Protein AF-A0A4U1BJJ2-F1 (afdb_monomer)

Radius of gyration: 19.94 Å; Cα contacts (8 Å, |Δi|>4): 21; chains: 1; bounding box: 44×18×57 Å

Mean predicted aligned error: 10.12 Å

InterPro domains:
  IPR018638 Domain of unknown function DUF2061, membrane [PF09834] (1-52)

Secondary structure (DSSP, 8-state):
-HHHHHHHHHHHHHHHHHHHHHHS-HHHHHHHHHHHHHHHHHHHHHHHHHHHHHHHHHHTTS----

Foldseek 3Di:
DVVVVVVVVVVLVVLQVVCCVVPVDSVVSVVCVVVVVVVVVVVVVVVVVVVVVVVVVVVVPPDPDD

Solvent-accessible surface area (backbone atoms only — not comparable to full-atom values): 3756 Å² total; per-residue (Å²): 109,68,69,59,52,53,49,51,52,51,49,53,51,51,52,36,48,52,40,25,71,76,67,75,34,67,69,56,20,57,50,46,70,55,47,50,60,50,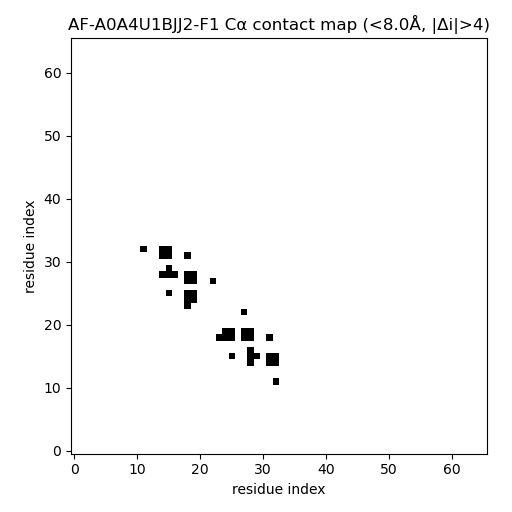50,52,52,51,50,47,54,52,50,50,56,52,48,53,57,52,51,54,54,57,61,75,62,61,70,91,76,127

Structure (mmCIF, N/CA/C/O backbone):
data_AF-A0A4U1BJJ2-F1
#
_entry.id   AF-A0A4U1BJJ2-F1
#
loop_
_atom_site.group_PDB
_atom_site.id
_atom_site.type_symbol
_atom_site.label_atom_id
_atom_site.label_alt_id
_atom_site.label_comp_id
_atom_site.label_asym_id
_atom_site.label_entity_id
_atom_site.label_seq_id
_atom_site.pdbx_PDB_ins_code
_atom_site.Cartn_x
_atom_site.Cartn_y
_atom_site.Cartn_z
_atom_site.occupancy
_atom_site.B_iso_or_equiv
_atom_site.auth_seq_id
_atom_site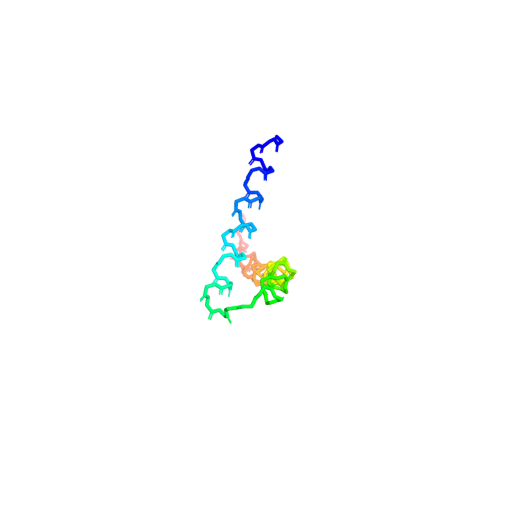.auth_comp_id
_atom_site.auth_asym_id
_atom_site.auth_atom_id
_atom_site.pdbx_PDB_model_num
ATOM 1 N N . MET A 1 1 ? 13.790 5.153 14.199 1.00 58.31 1 MET A N 1
ATOM 2 C CA . MET A 1 1 ? 13.489 5.855 12.932 1.00 58.31 1 MET A CA 1
ATOM 3 C C . MET A 1 1 ? 14.090 5.127 11.727 1.00 58.31 1 MET A C 1
ATOM 5 O O . MET A 1 1 ? 13.324 4.691 10.882 1.00 58.31 1 MET A O 1
ATOM 9 N N . LEU A 1 2 ? 15.409 4.876 11.677 1.00 68.56 2 LEU A N 1
ATOM 10 C CA . LEU A 1 2 ? 16.042 4.093 10.591 1.00 68.56 2 LEU A CA 1
ATOM 11 C C . LEU A 1 2 ? 15.429 2.693 10.395 1.00 68.56 2 LEU A C 1
ATOM 13 O O . LEU A 1 2 ? 15.190 2.292 9.267 1.00 68.56 2 LEU A O 1
ATOM 17 N N . LYS A 1 3 ? 15.084 1.986 11.481 1.00 67.12 3 LYS A N 1
ATOM 18 C CA . LYS A 1 3 ? 14.462 0.648 11.414 1.00 67.12 3 LYS A CA 1
ATOM 19 C C . LYS A 1 3 ? 13.096 0.655 10.710 1.00 67.12 3 LYS A C 1
ATOM 21 O O . LYS A 1 3 ? 12.799 -0.247 9.939 1.00 67.12 3 LYS A O 1
ATOM 26 N N . THR A 1 4 ? 12.302 1.700 10.942 1.00 80.31 4 THR A N 1
ATOM 27 C CA . THR A 1 4 ? 11.000 1.909 10.293 1.00 80.31 4 THR A CA 1
ATOM 28 C C . THR A 1 4 ? 11.173 2.245 8.814 1.00 80.31 4 THR A C 1
ATOM 30 O O . THR A 1 4 ? 10.458 1.710 7.975 1.00 80.31 4 THR A O 1
ATOM 33 N N . LEU A 1 5 ? 12.168 3.076 8.489 1.00 84.19 5 LEU A N 1
ATOM 34 C CA . LEU A 1 5 ? 12.491 3.433 7.110 1.00 84.19 5 LEU A CA 1
ATOM 35 C C . LEU A 1 5 ? 12.989 2.216 6.314 1.00 84.19 5 LEU A C 1
ATOM 37 O O . LEU A 1 5 ? 12.492 1.957 5.224 1.00 84.19 5 LEU A O 1
ATOM 41 N N . SER A 1 6 ? 13.917 1.431 6.872 1.00 82.12 6 SER A N 1
ATOM 42 C CA . SER A 1 6 ? 14.412 0.201 6.241 1.00 82.12 6 SER A CA 1
ATOM 43 C C . SER A 1 6 ? 13.296 -0.817 6.022 1.00 82.12 6 SER A C 1
ATOM 45 O O . SER A 1 6 ? 13.275 -1.475 4.987 1.00 82.12 6 SER A O 1
ATOM 47 N N . PHE A 1 7 ? 12.345 -0.917 6.956 1.00 86.06 7 PHE A N 1
ATOM 48 C CA . PHE A 1 7 ? 11.184 -1.787 6.797 1.00 86.06 7 PHE A CA 1
ATOM 49 C C . PHE A 1 7 ? 10.279 -1.326 5.647 1.00 86.06 7 PHE A C 1
ATOM 51 O O . PHE A 1 7 ? 9.906 -2.140 4.808 1.00 86.06 7 PHE A O 1
ATOM 58 N N . ALA A 1 8 ? 9.999 -0.022 5.549 1.00 83.69 8 ALA A N 1
ATOM 59 C CA . ALA A 1 8 ? 9.215 0.537 4.448 1.00 83.69 8 ALA A CA 1
ATOM 60 C C . ALA A 1 8 ? 9.894 0.313 3.086 1.00 83.69 8 ALA A C 1
ATOM 62 O O . ALA A 1 8 ? 9.259 -0.160 2.148 1.00 83.69 8 ALA A O 1
ATOM 63 N N . VAL A 1 9 ? 11.198 0.584 2.981 1.00 86.12 9 VAL A N 1
ATOM 64 C CA . VAL A 1 9 ? 11.961 0.388 1.736 1.00 86.12 9 VAL A CA 1
ATOM 65 C C . VAL A 1 9 ? 11.989 -1.084 1.322 1.00 86.12 9 VAL A C 1
ATOM 67 O O . VAL A 1 9 ? 11.789 -1.388 0.146 1.00 86.12 9 VAL A O 1
ATOM 70 N N . MET A 1 10 ? 12.197 -2.003 2.269 1.00 89.19 10 MET A N 1
ATOM 71 C CA . MET A 1 10 ? 12.157 -3.444 2.005 1.00 89.19 10 MET A CA 1
ATOM 72 C C . MET A 1 10 ? 10.776 -3.879 1.502 1.00 89.19 10 MET A C 1
ATOM 74 O O . MET A 1 10 ? 10.689 -4.601 0.511 1.00 89.19 10 MET A O 1
ATOM 78 N N . HIS A 1 11 ? 9.709 -3.398 2.140 1.00 85.25 11 HIS A N 1
ATOM 79 C CA . HIS A 1 11 ? 8.330 -3.702 1.765 1.00 85.25 11 HIS A CA 1
ATOM 80 C C . HIS A 1 11 ? 8.007 -3.253 0.337 1.00 85.25 11 HIS A C 1
ATOM 82 O O . HIS A 1 11 ? 7.593 -4.070 -0.484 1.00 85.25 11 HIS A O 1
ATOM 88 N N . PHE A 1 12 ? 8.291 -1.989 -0.000 1.00 85.31 12 PHE A N 1
ATOM 89 C CA . PHE A 1 12 ? 8.092 -1.478 -1.360 1.00 85.31 12 PHE A CA 1
ATOM 90 C C . PHE A 1 12 ? 8.936 -2.229 -2.387 1.00 85.31 12 PHE A C 1
ATOM 92 O O . PHE A 1 12 ? 8.444 -2.545 -3.467 1.00 85.31 12 PHE A O 1
ATOM 99 N N . SER A 1 13 ? 10.187 -2.554 -2.052 1.00 87.38 13 SER A N 1
ATOM 100 C CA . SER A 1 13 ? 11.071 -3.292 -2.955 1.00 87.38 13 SER A CA 1
ATOM 101 C C . SER A 1 13 ? 10.502 -4.671 -3.281 1.00 87.38 13 SER A C 1
ATOM 103 O O . SER A 1 13 ? 10.434 -5.026 -4.452 1.00 87.38 13 SER A O 1
ATOM 105 N N . ILE A 1 14 ? 10.037 -5.421 -2.275 1.00 89.31 14 ILE A N 1
ATOM 106 C CA . ILE A 1 14 ? 9.443 -6.754 -2.466 1.00 89.31 14 ILE A CA 1
ATOM 107 C C . ILE A 1 14 ? 8.120 -6.659 -3.233 1.00 89.31 14 ILE A C 1
ATOM 109 O O . ILE A 1 14 ? 7.914 -7.425 -4.172 1.00 89.31 14 ILE A O 1
ATOM 113 N N . ALA A 1 15 ? 7.244 -5.714 -2.880 1.00 86.12 15 ALA A N 1
ATOM 114 C CA . ALA A 1 15 ? 5.958 -5.529 -3.551 1.00 86.12 15 ALA A CA 1
ATOM 115 C C . ALA A 1 15 ? 6.136 -5.192 -5.041 1.00 86.12 15 ALA A C 1
ATOM 117 O O . ALA A 1 15 ? 5.517 -5.823 -5.898 1.00 86.12 15 ALA A O 1
ATOM 118 N N . LEU A 1 16 ? 7.035 -4.257 -5.365 1.00 85.88 16 LEU A N 1
ATOM 119 C CA . LEU A 1 16 ? 7.366 -3.910 -6.747 1.00 85.88 16 LEU A CA 1
ATOM 120 C C . LEU A 1 16 ? 7.985 -5.097 -7.491 1.00 85.88 16 LEU A C 1
ATOM 122 O O . LEU A 1 16 ? 7.586 -5.359 -8.625 1.00 85.88 16 LEU A O 1
ATOM 126 N N . LEU A 1 17 ? 8.906 -5.839 -6.862 1.00 87.06 17 LEU A N 1
ATOM 127 C CA . LEU A 1 17 ? 9.538 -7.003 -7.488 1.00 87.06 17 LEU A CA 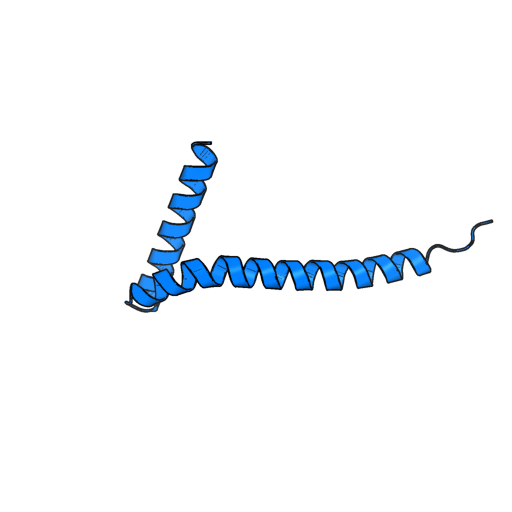1
ATOM 128 C C . LEU A 1 17 ? 8.528 -8.111 -7.785 1.00 87.06 17 LEU A C 1
ATOM 130 O O . LEU A 1 17 ? 8.554 -8.664 -8.877 1.00 87.06 17 LEU A O 1
ATOM 134 N N . LEU A 1 18 ? 7.641 -8.435 -6.841 1.00 89.25 18 LEU A N 1
ATOM 135 C CA . LEU A 1 18 ? 6.633 -9.481 -7.017 1.00 89.25 18 LEU A CA 1
ATOM 136 C C . LEU A 1 18 ? 5.641 -9.114 -8.117 1.00 89.25 18 LEU A C 1
ATOM 138 O O . LEU A 1 18 ? 5.356 -9.932 -8.988 1.00 89.25 18 LEU A O 1
ATOM 142 N N . VAL A 1 19 ? 5.148 -7.876 -8.119 1.00 87.25 19 VAL A N 1
ATOM 143 C CA . VAL A 1 19 ? 4.207 -7.413 -9.145 1.00 87.25 19 VAL A CA 1
ATOM 144 C C . VAL A 1 19 ? 4.876 -7.364 -10.515 1.00 87.25 19 VAL A C 1
ATOM 146 O O . VAL A 1 19 ? 4.277 -7.793 -11.503 1.00 87.25 19 VAL A O 1
ATOM 149 N N . TYR A 1 20 ? 6.124 -6.895 -10.582 1.00 85.00 20 TYR A N 1
ATOM 150 C CA . TYR A 1 20 ? 6.905 -6.903 -11.812 1.00 85.00 20 TYR A CA 1
ATOM 151 C C . TYR A 1 20 ? 7.199 -8.326 -12.294 1.00 85.00 20 TYR A C 1
ATOM 153 O O . TYR A 1 20 ? 7.082 -8.588 -13.482 1.00 85.00 20 TYR A O 1
ATOM 161 N N . LEU A 1 21 ? 7.517 -9.265 -11.404 1.00 88.19 21 LEU A N 1
ATOM 162 C CA . LEU A 1 21 ? 7.771 -10.658 -11.772 1.00 88.19 21 LEU A CA 1
ATOM 163 C C . LEU A 1 21 ? 6.511 -11.341 -12.321 1.00 88.19 21 LEU A C 1
ATOM 165 O O . LEU A 1 21 ? 6.592 -12.094 -13.286 1.00 88.19 21 LEU A O 1
ATOM 169 N N . LEU A 1 22 ? 5.350 -11.063 -11.725 1.00 87.31 22 LEU A N 1
ATOM 170 C CA . LEU A 1 22 ? 4.076 -11.654 -12.138 1.00 87.31 22 LEU A CA 1
ATOM 171 C C . LEU A 1 22 ? 3.490 -10.997 -13.393 1.00 87.31 22 LEU A C 1
ATOM 173 O O . LEU A 1 22 ? 2.811 -11.667 -14.164 1.00 87.31 22 LEU A O 1
ATOM 177 N N . THR A 1 23 ? 3.737 -9.700 -13.601 1.00 85.31 23 THR A N 1
ATOM 178 C CA . THR A 1 23 ? 3.072 -8.927 -14.667 1.00 85.31 23 THR A CA 1
ATOM 179 C C . THR A 1 23 ? 4.011 -8.446 -15.776 1.00 85.31 23 THR A C 1
ATOM 181 O O . THR A 1 23 ? 3.563 -8.083 -16.858 1.00 85.31 23 THR A O 1
ATOM 184 N N . GLY A 1 24 ? 5.313 -8.355 -15.514 1.00 84.19 24 GLY A N 1
ATOM 185 C CA . GLY A 1 24 ? 6.304 -7.748 -16.408 1.00 84.19 24 GLY A CA 1
ATOM 186 C C . GLY A 1 24 ? 6.206 -6.222 -16.540 1.00 84.19 24 GLY A C 1
ATOM 187 O O . GLY A 1 24 ? 6.873 -5.644 -17.394 1.00 84.19 24 GLY A O 1
ATOM 188 N N . SER A 1 25 ? 5.376 -5.546 -15.732 1.00 79.88 25 SER A N 1
ATOM 189 C CA . SER A 1 25 ? 5.087 -4.112 -15.875 1.00 79.88 25 SER A CA 1
ATOM 190 C C . SER A 1 25 ? 5.294 -3.331 -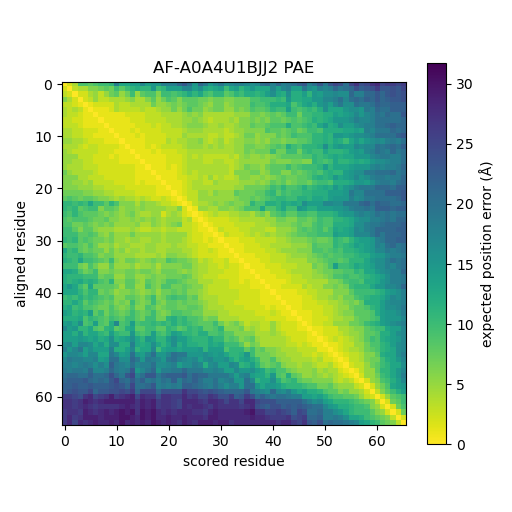14.579 1.00 79.88 25 SER A C 1
ATOM 192 O O . SER A 1 25 ? 4.626 -3.561 -13.569 1.00 79.88 25 SER A O 1
ATOM 194 N N . TRP A 1 26 ? 6.184 -2.339 -14.640 1.00 80.56 26 TRP A N 1
ATOM 195 C CA . TRP A 1 26 ? 6.456 -1.401 -13.546 1.00 80.56 26 TRP A CA 1
ATOM 196 C C . TRP A 1 26 ? 5.260 -0.498 -13.215 1.00 80.56 26 TRP A C 1
ATOM 198 O O . TRP A 1 26 ? 5.104 -0.082 -12.068 1.00 80.56 26 TRP A O 1
ATOM 208 N N . ALA A 1 27 ? 4.382 -0.233 -14.191 1.00 85.19 27 ALA A N 1
ATOM 209 C CA . ALA A 1 27 ? 3.188 0.588 -13.987 1.00 85.19 27 ALA A CA 1
ATOM 210 C C . ALA A 1 27 ? 2.214 -0.057 -12.989 1.00 85.19 27 ALA A C 1
ATOM 212 O O . ALA A 1 27 ? 1.637 0.629 -12.146 1.00 85.19 27 ALA A O 1
ATOM 213 N N . ILE A 1 28 ? 2.080 -1.387 -13.036 1.00 83.19 28 ILE A N 1
ATOM 214 C CA . ILE A 1 28 ? 1.218 -2.117 -12.100 1.00 83.19 28 ILE A CA 1
ATOM 215 C C . ILE A 1 28 ? 1.835 -2.122 -10.701 1.00 83.19 28 ILE A C 1
ATOM 217 O O . ILE A 1 28 ? 1.114 -1.942 -9.725 1.00 83.19 28 ILE A O 1
ATOM 221 N N . GLY A 1 29 ? 3.164 -2.221 -10.589 1.00 84.25 29 GLY A N 1
ATOM 222 C CA . GLY A 1 29 ? 3.859 -2.091 -9.305 1.00 84.25 29 GLY A CA 1
ATOM 223 C C . GLY A 1 29 ? 3.557 -0.759 -8.607 1.00 84.25 29 GLY A C 1
ATOM 224 O O . GLY A 1 29 ? 3.224 -0.742 -7.422 1.00 84.25 29 GLY A O 1
ATOM 225 N N . GLY A 1 30 ? 3.591 0.350 -9.353 1.00 83.81 30 GLY A N 1
ATOM 226 C CA . GLY A 1 30 ? 3.220 1.672 -8.836 1.00 83.81 30 GLY A CA 1
ATOM 227 C C . GLY A 1 30 ? 1.747 1.771 -8.422 1.00 83.81 30 GLY A C 1
ATOM 228 O O . GLY A 1 30 ? 1.438 2.344 -7.379 1.00 83.81 30 GLY A O 1
ATOM 229 N N . ALA A 1 31 ? 0.837 1.166 -9.189 1.00 87.31 31 ALA A N 1
ATOM 230 C CA . ALA A 1 31 ? -0.578 1.108 -8.823 1.00 87.31 31 ALA A CA 1
ATOM 231 C C . ALA A 1 31 ? -0.799 0.311 -7.525 1.00 87.31 31 ALA A C 1
ATOM 233 O O . ALA A 1 31 ? -1.532 0.758 -6.644 1.00 87.31 31 ALA A O 1
ATOM 234 N N . VAL A 1 32 ? -0.122 -0.830 -7.364 1.00 85.62 32 VAL A N 1
ATOM 235 C CA . VAL A 1 32 ? -0.213 -1.669 -6.159 1.00 85.62 32 VAL A CA 1
ATOM 236 C C . VAL A 1 32 ? 0.289 -0.931 -4.918 1.00 85.62 32 VAL A C 1
ATOM 238 O O . VAL A 1 32 ? -0.356 -1.019 -3.877 1.00 85.62 32 VAL A O 1
ATOM 241 N N . ALA A 1 33 ? 1.352 -0.129 -5.036 1.00 84.62 33 ALA A N 1
ATOM 242 C CA . ALA A 1 33 ? 1.867 0.690 -3.935 1.00 84.62 33 ALA A CA 1
ATOM 243 C C . ALA A 1 33 ? 0.824 1.670 -3.354 1.00 84.62 33 ALA A C 1
ATOM 245 O O . ALA A 1 33 ? 0.895 2.020 -2.178 1.00 84.62 33 ALA A O 1
ATOM 246 N N . VAL A 1 34 ? -0.154 2.103 -4.159 1.00 84.25 34 VAL A N 1
ATOM 247 C CA . VAL A 1 34 ? -1.267 2.966 -3.720 1.00 84.25 34 VAL A CA 1
ATOM 248 C C . VAL A 1 34 ? -2.489 2.141 -3.310 1.00 84.25 34 VAL A C 1
ATOM 250 O O . VAL A 1 34 ? -3.173 2.475 -2.342 1.00 84.25 34 VAL A O 1
ATOM 253 N N . ILE A 1 35 ? -2.768 1.048 -4.022 1.00 86.31 35 ILE A N 1
ATOM 254 C CA . ILE A 1 35 ? -3.906 0.165 -3.740 1.00 86.31 35 ILE A CA 1
ATOM 255 C C . ILE A 1 35 ? -3.745 -0.525 -2.385 1.00 86.31 35 ILE A C 1
ATOM 257 O O . ILE A 1 35 ? -4.726 -0.655 -1.659 1.00 86.31 35 ILE A O 1
ATOM 261 N N . GLU A 1 36 ? -2.535 -0.934 -2.009 1.00 83.38 36 GLU A N 1
ATOM 262 C CA . GLU A 1 36 ? -2.275 -1.614 -0.741 1.00 83.38 36 GLU A CA 1
ATOM 263 C C . GLU A 1 36 ? -2.750 -0.809 0.486 1.00 83.38 36 GLU A C 1
ATOM 265 O O . GLU A 1 36 ? -3.582 -1.330 1.235 1.00 83.38 36 GLU A O 1
ATOM 270 N N . PRO A 1 37 ? -2.330 0.455 0.708 1.00 83.81 37 PRO A N 1
ATOM 271 C CA . PRO A 1 37 ? -2.815 1.231 1.847 1.00 83.81 37 PRO A CA 1
ATOM 272 C C . PRO A 1 37 ? -4.317 1.541 1.759 1.00 83.81 37 PRO A C 1
ATOM 274 O O . PRO A 1 37 ? -4.980 1.607 2.797 1.00 83.81 37 PRO A O 1
ATOM 277 N N . LEU A 1 38 ? -4.888 1.678 0.556 1.00 85.81 38 LEU A N 1
ATOM 278 C CA . LEU A 1 38 ? -6.334 1.859 0.373 1.00 85.81 38 LEU A CA 1
ATOM 279 C C . LEU A 1 38 ? -7.111 0.623 0.829 1.00 85.81 38 LEU A C 1
A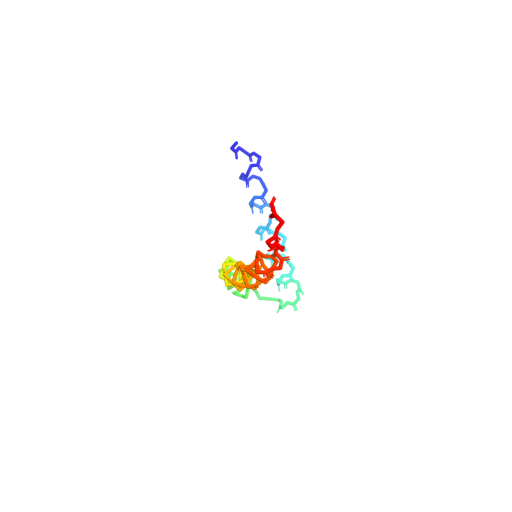TOM 281 O O . LEU A 1 38 ? -8.040 0.736 1.628 1.00 85.81 38 LEU A O 1
ATOM 285 N N . VAL A 1 39 ? -6.703 -0.561 0.371 1.00 87.75 39 VAL A N 1
ATOM 286 C CA . VAL A 1 39 ? -7.311 -1.833 0.769 1.00 87.75 39 VAL A CA 1
ATOM 287 C C . VAL A 1 39 ? -7.108 -2.068 2.257 1.00 87.75 39 VAL A C 1
ATOM 289 O O . VAL A 1 39 ? -8.062 -2.443 2.925 1.00 87.75 39 VAL A O 1
ATOM 292 N N . ASN A 1 40 ? -5.926 -1.780 2.805 1.00 86.62 40 ASN A N 1
ATOM 293 C CA . ASN A 1 40 ? -5.668 -1.893 4.238 1.00 86.62 40 ASN A CA 1
ATOM 294 C C . ASN A 1 40 ? -6.595 -0.978 5.062 1.00 86.62 40 ASN A 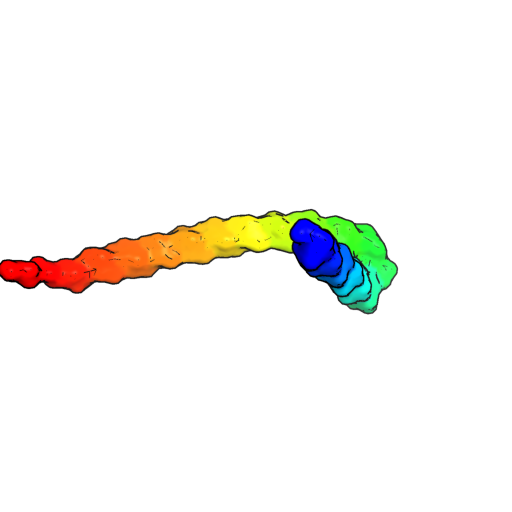C 1
ATOM 296 O O . ASN A 1 40 ? -7.153 -1.410 6.066 1.00 86.62 40 ASN A O 1
ATOM 300 N N . THR A 1 41 ? -6.838 0.254 4.605 1.00 86.94 41 THR A N 1
ATOM 301 C CA . THR A 1 41 ? -7.765 1.192 5.266 1.00 86.94 41 THR A CA 1
ATOM 302 C C . THR A 1 41 ? -9.213 0.703 5.197 1.00 86.94 41 THR A C 1
ATOM 304 O O . THR A 1 41 ? -9.930 0.726 6.197 1.00 86.94 41 THR A O 1
ATOM 307 N N . VAL A 1 42 ? -9.650 0.221 4.030 1.00 88.25 42 VAL A N 1
ATOM 308 C CA . VAL A 1 42 ? -11.004 -0.319 3.836 1.00 88.25 42 VAL A CA 1
ATOM 309 C C . VAL A 1 42 ? -11.196 -1.594 4.657 1.00 88.25 42 VAL A C 1
ATOM 311 O O . VAL A 1 42 ? -12.187 -1.720 5.373 1.00 88.25 42 VAL A O 1
ATOM 314 N N . ALA A 1 43 ? -10.238 -2.518 4.610 1.00 88.62 43 ALA A N 1
ATOM 315 C CA . ALA A 1 43 ? -10.250 -3.750 5.386 1.00 88.62 43 ALA A CA 1
ATOM 316 C C . ALA A 1 43 ? -10.289 -3.454 6.886 1.00 88.62 43 ALA A C 1
ATOM 318 O O . ALA A 1 43 ? -11.089 -4.064 7.591 1.00 88.62 43 ALA A O 1
ATOM 319 N N . PHE A 1 44 ? -9.511 -2.478 7.362 1.00 86.38 44 PHE A N 1
ATOM 320 C CA . PHE A 1 44 ? -9.550 -2.047 8.757 1.00 86.38 44 PHE A CA 1
ATOM 321 C C . PHE A 1 44 ? -10.917 -1.463 9.137 1.00 86.38 44 PHE A C 1
ATOM 323 O O . PHE A 1 44 ? -11.466 -1.827 10.172 1.00 86.38 44 PHE A O 1
ATOM 330 N N . TYR A 1 45 ? -11.524 -0.638 8.278 1.00 88.25 45 TYR A N 1
ATOM 331 C CA . TYR A 1 45 ? -12.871 -0.104 8.508 1.00 88.25 45 TYR A CA 1
ATOM 332 C C . TYR A 1 45 ? -13.933 -1.210 8.606 1.00 88.25 45 TYR A C 1
ATOM 334 O O . TYR A 1 45 ? -14.782 -1.193 9.499 1.00 88.25 45 TYR A O 1
ATOM 342 N N . PHE A 1 46 ? -13.891 -2.200 7.710 1.00 88.06 46 PHE A N 1
ATOM 343 C CA . PHE A 1 46 ? -14.795 -3.348 7.781 1.00 88.06 46 PHE A CA 1
ATOM 344 C C . PHE A 1 46 ? -14.509 -4.231 8.999 1.00 88.06 46 PHE A C 1
ATOM 346 O O . PHE A 1 46 ? -15.458 -4.652 9.659 1.00 88.06 46 PHE A O 1
ATOM 353 N N . HIS A 1 47 ? -13.239 -4.485 9.321 1.00 86.75 47 HIS A N 1
ATOM 354 C CA . HIS A 1 47 ? -12.831 -5.262 10.488 1.00 86.75 47 HIS A CA 1
ATOM 355 C C . HIS A 1 47 ? -13.349 -4.624 11.778 1.00 86.75 47 HIS A C 1
ATOM 357 O O . HIS A 1 47 ? -14.003 -5.299 12.570 1.00 86.75 47 HIS A O 1
ATOM 363 N N . ASP A 1 48 ? -13.149 -3.316 11.951 1.00 83.31 48 ASP A N 1
ATOM 364 C CA . ASP A 1 48 ? -13.651 -2.568 13.103 1.00 83.31 48 ASP A CA 1
ATOM 365 C C . ASP A 1 48 ? -15.183 -2.621 13.177 1.00 83.31 48 ASP A C 1
ATOM 367 O O . ASP A 1 48 ? -15.755 -2.966 14.207 1.00 83.31 48 ASP A O 1
ATOM 371 N N . LYS A 1 49 ? -15.878 -2.420 12.052 1.00 80.75 49 LYS A N 1
ATOM 372 C CA . LYS A 1 49 ? -17.347 -2.479 11.992 1.00 80.75 49 LYS A CA 1
ATOM 373 C C . LYS A 1 49 ? -17.916 -3.864 12.321 1.00 80.75 49 LYS A C 1
ATOM 375 O O . LYS A 1 49 ? -18.978 -3.968 12.944 1.00 80.75 49 LYS A O 1
ATOM 380 N N . VAL A 1 50 ? -17.252 -4.932 11.881 1.00 84.62 50 VAL A N 1
ATOM 381 C CA . VAL A 1 50 ? -17.634 -6.318 12.193 1.00 84.62 50 VAL A CA 1
ATOM 382 C C . VAL A 1 50 ? -17.352 -6.622 13.660 1.00 84.62 50 VAL A C 1
ATOM 384 O O . VAL A 1 50 ? -18.219 -7.178 14.337 1.00 84.62 50 VAL A O 1
ATOM 387 N N . TRP A 1 51 ? -16.195 -6.200 14.171 1.00 80.75 51 TRP A N 1
ATOM 388 C CA . TRP A 1 51 ? -15.816 -6.412 15.562 1.00 80.75 51 TRP A CA 1
ATOM 389 C C . TRP A 1 51 ? -16.721 -5.641 16.524 1.00 80.75 51 TRP A C 1
ATOM 391 O O . TRP A 1 51 ? -17.240 -6.230 17.464 1.00 80.75 51 TRP A O 1
ATOM 401 N N . GLN A 1 52 ? -17.042 -4.377 16.238 1.00 78.12 52 GLN A N 1
ATOM 402 C CA . GLN A 1 52 ? -18.008 -3.593 17.014 1.00 78.12 52 GLN A CA 1
ATOM 403 C C . GLN A 1 52 ? -19.377 -4.279 17.097 1.00 78.12 52 GLN A C 1
ATOM 405 O O . GLN A 1 52 ? -19.996 -4.310 18.160 1.00 78.12 52 GLN A O 1
ATOM 410 N N . ARG A 1 53 ? -19.865 -4.872 15.999 1.00 73.31 53 ARG A N 1
ATOM 411 C CA . ARG A 1 53 ? -21.129 -5.629 16.010 1.00 73.31 53 ARG A CA 1
ATOM 412 C C . ARG A 1 53 ? -21.048 -6.901 16.848 1.00 73.31 53 ARG A C 1
ATOM 414 O O . ARG A 1 53 ? -22.054 -7.286 17.447 1.00 73.31 53 ARG A O 1
ATOM 421 N N . LEU A 1 54 ? -19.895 -7.562 16.875 1.00 74.38 54 LEU A N 1
ATOM 422 C CA . LEU A 1 54 ? -19.668 -8.746 17.698 1.00 74.38 54 LEU A CA 1
ATOM 423 C C . LEU A 1 54 ? -19.549 -8.375 19.187 1.00 74.38 54 LEU A C 1
ATOM 425 O O . LEU A 1 54 ? -20.189 -9.006 20.027 1.00 74.38 54 LEU A O 1
ATOM 429 N N . GLU A 1 55 ? -18.832 -7.297 19.502 1.00 71.69 55 GLU A N 1
ATOM 430 C CA . GLU A 1 55 ? -18.669 -6.751 20.854 1.00 71.69 55 GLU A CA 1
ATOM 431 C C . GLU A 1 55 ? -20.014 -6.277 21.434 1.00 71.69 55 GLU A C 1
ATOM 433 O O . GLU A 1 55 ? -20.365 -6.614 22.563 1.00 71.69 55 GLU A O 1
ATOM 438 N N . GLN A 1 56 ? -20.849 -5.595 20.639 1.00 65.62 56 GLN A N 1
ATOM 439 C CA . GLN A 1 56 ? -22.197 -5.189 21.062 1.00 65.62 56 GLN A CA 1
ATOM 440 C C . GLN A 1 56 ? -23.115 -6.380 21.375 1.00 65.62 56 GLN A C 1
ATOM 442 O O . GLN A 1 56 ? -23.965 -6.292 22.264 1.00 65.62 56 GLN A O 1
ATOM 447 N N . ARG A 1 57 ? -22.956 -7.511 20.674 1.00 63.03 57 ARG A N 1
ATOM 448 C CA . ARG A 1 57 ? -23.680 -8.751 21.001 1.00 63.03 57 ARG A CA 1
ATOM 449 C C . ARG A 1 57 ? -23.165 -9.381 22.292 1.00 63.03 57 ARG A C 1
ATOM 451 O O . ARG A 1 57 ? -23.972 -9.901 23.056 1.00 63.03 57 ARG A O 1
ATOM 458 N N . ARG A 1 58 ? -21.860 -9.290 22.562 1.00 64.81 58 ARG A N 1
ATOM 459 C CA . ARG A 1 58 ? -21.245 -9.775 23.805 1.00 64.81 58 ARG A CA 1
ATOM 460 C C . ARG A 1 58 ? -21.689 -8.958 25.024 1.00 64.81 58 ARG A C 1
ATOM 462 O O . ARG A 1 58 ? -21.979 -9.544 26.060 1.00 64.81 58 ARG A O 1
ATOM 469 N N . GLN A 1 59 ? -21.837 -7.638 24.887 1.00 60.09 59 GLN A N 1
ATOM 470 C CA . GLN A 1 59 ? -22.301 -6.759 25.972 1.00 60.09 59 GLN A CA 1
ATOM 471 C C . GLN A 1 59 ? -23.798 -6.907 26.290 1.00 60.09 59 GLN A C 1
ATOM 473 O O . GLN A 1 59 ? -24.174 -6.861 27.456 1.00 60.09 59 GLN A O 1
A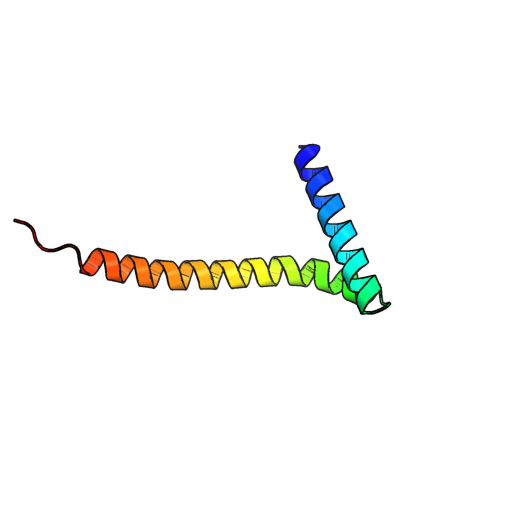TOM 478 N N . ARG A 1 60 ? -24.662 -7.161 25.295 1.00 59.88 60 ARG A N 1
ATOM 479 C CA . ARG A 1 60 ? -26.094 -7.458 25.535 1.00 59.88 60 ARG A CA 1
ATOM 480 C C . ARG A 1 60 ? -26.349 -8.827 26.175 1.00 59.88 60 ARG A C 1
ATOM 482 O O . ARG A 1 60 ? -27.475 -9.097 26.577 1.00 59.88 60 ARG A O 1
ATOM 489 N N . GLY A 1 61 ? -25.329 -9.682 26.234 1.00 57.59 61 GLY A N 1
ATOM 490 C CA . GLY A 1 61 ? -25.365 -10.977 26.909 1.00 57.59 61 GLY A CA 1
ATOM 491 C C . GLY A 1 61 ? -24.810 -10.959 28.334 1.00 57.59 61 GLY A C 1
ATOM 492 O O . GLY A 1 61 ? -24.797 -12.016 28.955 1.00 57.59 61 GLY A O 1
ATOM 493 N N . ALA A 1 62 ? -24.349 -9.813 28.856 1.00 58.88 62 ALA A N 1
ATOM 494 C CA . ALA A 1 62 ? -24.022 -9.698 30.274 1.00 58.88 62 ALA A CA 1
ATOM 495 C C . ALA A 1 62 ? -25.339 -9.802 31.061 1.00 58.88 62 ALA A C 1
ATOM 497 O O . ALA A 1 62 ? -26.175 -8.898 30.956 1.00 58.88 62 ALA A O 1
ATOM 498 N N . PRO A 1 63 ? -25.581 -10.910 31.783 1.00 52.97 63 PRO A N 1
ATOM 499 C CA . PRO A 1 63 ? -26.800 -11.056 32.541 1.00 52.97 63 PRO A CA 1
ATOM 500 C C . PRO A 1 63 ? -26.793 -9.993 33.628 1.00 52.97 63 PRO A C 1
ATOM 502 O O . PRO A 1 63 ? -25.762 -9.698 34.233 1.00 52.97 63 PRO A O 1
ATOM 505 N N . LEU A 1 64 ? -27.978 -9.462 33.872 1.00 63.94 64 LEU A N 1
ATOM 506 C CA . LEU A 1 64 ? -28.368 -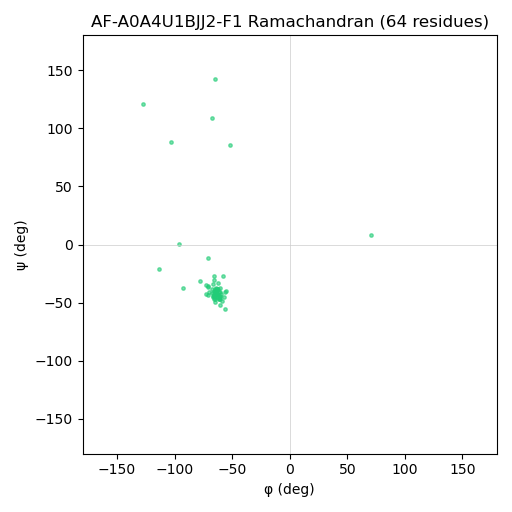8.850 35.126 1.00 63.94 64 LEU A CA 1
ATOM 507 C C . LEU A 1 64 ? -28.064 -9.851 36.264 1.00 63.94 64 LEU A C 1
ATOM 509 O O . LEU A 1 64 ? -28.913 -10.661 36.619 1.00 63.94 64 LEU A O 1
ATOM 513 N N . ALA A 1 65 ? -26.833 -9.861 36.770 1.00 54.06 65 ALA A N 1
ATOM 514 C CA . ALA A 1 65 ? -26.471 -10.431 38.062 1.00 54.06 65 ALA A CA 1
ATOM 515 C C . ALA A 1 65 ? -26.295 -9.215 38.984 1.00 54.06 65 ALA A C 1
ATOM 517 O O . ALA A 1 65 ? -25.330 -8.471 38.820 1.00 54.06 65 ALA A O 1
ATOM 518 N N . ALA A 1 66 ? -27.380 -8.772 39.623 1.00 46.25 66 ALA A N 1
ATOM 519 C CA . ALA A 1 66 ? -27.92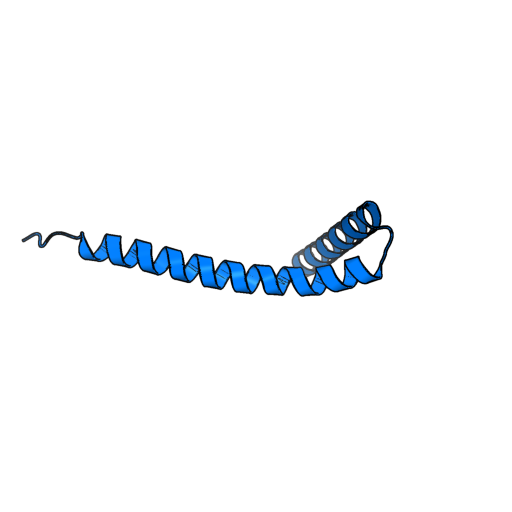5 -9.276 40.893 1.00 46.25 66 ALA A CA 1
ATOM 520 C C . ALA A 1 66 ? -27.278 -8.539 42.069 1.00 46.25 66 ALA A C 1
ATOM 522 O O . ALA A 1 66 ? -26.052 -8.686 42.251 1.00 46.25 66 ALA A O 1
#

Sequence (66 aa):
MLKTLSFAVMHFSIALLLVYLLTGSWAIGGAVAVIEPLVNTVAFYFHDKVWQRLEQRRQRGAPLAA

Organism: NCBI:txid2569538

pLDDT: mean 79.37, std 10.91, range [46.25, 89.31]